Protein AF-A0A2E0M2U8-F1 (afdb_monomer_lite)

Sequence (178 aa):
MSIMESVDDKVKKLEQSWGMGRLERLASPALALKFEQARLNWKEACNKDDHNYLVQKGNNLIAGWEALEKYAISKGHKPTDGNIIFIVCPTDCNSRPIAIIEHEHLSKQIDPQSVARTYTYDELCRIIKFWEEKMETVTEVKNLFHGSTIEEVKPHEKQKGKLARDDDKEIEEDEIPF

Structure (mmCIF, N/CA/C/O backbone):
data_AF-A0A2E0M2U8-F1
#
_entry.id   AF-A0A2E0M2U8-F1
#
loop_
_atom_site.group_PDB
_atom_site.id
_atom_site.type_symbol
_atom_site.label_atom_id
_atom_site.label_alt_id
_atom_site.label_comp_id
_atom_site.label_asym_id
_atom_site.label_entity_id
_atom_site.label_seq_id
_atom_site.pdbx_PDB_ins_code
_atom_site.Cartn_x
_atom_site.Cartn_y
_atom_site.Cartn_z
_atom_site.occupancy
_atom_site.B_iso_or_equiv
_atom_site.auth_seq_id
_atom_site.auth_comp_id
_atom_site.auth_asym_id
_atom_site.auth_atom_id
_atom_site.pdbx_PDB_model_num
ATOM 1 N N . MET A 1 1 ? -9.458 -14.673 -11.762 1.00 61.03 1 MET A N 1
ATOM 2 C CA . MET A 1 1 ? -8.825 -13.435 -11.284 1.00 61.03 1 MET A CA 1
ATOM 3 C C . MET A 1 1 ? -8.410 -12.631 -12.505 1.00 61.03 1 MET A C 1
ATOM 5 O O . MET A 1 1 ? -7.707 -13.171 -13.356 1.00 61.03 1 MET A O 1
ATOM 9 N N . SER A 1 2 ? -8.943 -11.423 -12.651 1.00 88.69 2 SER A N 1
ATOM 10 C CA . SER A 1 2 ? -8.625 -10.489 -13.738 1.00 88.69 2 SER A CA 1
ATOM 11 C C . SER A 1 2 ? -7.232 -9.886 -13.540 1.00 88.69 2 SER A C 1
ATOM 13 O O . SER A 1 2 ? -6.762 -9.770 -12.411 1.00 88.69 2 SER A O 1
ATOM 15 N N . ILE A 1 3 ? -6.580 -9.443 -14.621 1.00 92.56 3 ILE A N 1
ATOM 16 C CA . ILE A 1 3 ? -5.303 -8.721 -14.511 1.00 92.56 3 ILE A CA 1
ATOM 17 C C . ILE A 1 3 ? -5.438 -7.441 -13.672 1.00 92.56 3 ILE A C 1
ATOM 19 O O . ILE A 1 3 ? -4.504 -7.088 -12.961 1.00 92.56 3 ILE A O 1
ATOM 23 N N . MET A 1 4 ? -6.599 -6.775 -13.710 1.00 88.69 4 MET A N 1
ATOM 24 C CA . MET A 1 4 ? -6.860 -5.599 -12.870 1.00 88.69 4 MET A CA 1
ATOM 25 C C . MET A 1 4 ? -6.817 -5.964 -11.384 1.00 88.69 4 MET A C 1
ATOM 27 O O . MET A 1 4 ? -6.061 -5.352 -10.640 1.00 88.69 4 MET A O 1
ATOM 31 N N . GLU A 1 5 ? -7.522 -7.029 -10.987 1.00 85.94 5 GLU A N 1
ATOM 32 C CA . GLU A 1 5 ? -7.509 -7.539 -9.606 1.00 85.94 5 GLU A CA 1
ATOM 33 C C . GLU A 1 5 ? -6.088 -7.913 -9.168 1.00 85.94 5 GLU A C 1
ATOM 35 O O . GLU A 1 5 ? -5.658 -7.562 -8.076 1.00 85.94 5 GLU A O 1
ATOM 40 N N . SER A 1 6 ? -5.312 -8.565 -10.042 1.00 89.31 6 SER A N 1
ATOM 41 C CA . SER A 1 6 ? -3.923 -8.929 -9.737 1.00 89.31 6 SER A CA 1
ATOM 42 C C . SER A 1 6 ? -3.006 -7.715 -9.540 1.00 89.31 6 SER A C 1
ATOM 44 O O . SER A 1 6 ? -2.111 -7.754 -8.692 1.00 89.31 6 SER A O 1
ATOM 46 N N . VAL A 1 7 ? -3.200 -6.645 -10.318 1.00 90.00 7 VAL A N 1
ATOM 47 C CA . VAL A 1 7 ? -2.466 -5.384 -10.143 1.00 90.00 7 VAL A CA 1
ATOM 48 C C . VAL A 1 7 ? -2.877 -4.718 -8.831 1.00 90.00 7 VAL A C 1
ATOM 50 O O . VAL A 1 7 ? -1.998 -4.351 -8.050 1.00 90.00 7 VAL A O 1
ATOM 53 N N . ASP A 1 8 ? -4.178 -4.615 -8.561 1.00 83.62 8 ASP A N 1
ATOM 54 C CA . ASP A 1 8 ? -4.715 -3.979 -7.355 1.00 83.62 8 ASP A CA 1
ATOM 55 C C . ASP A 1 8 ? -4.258 -4.705 -6.083 1.00 83.62 8 ASP A C 1
ATOM 57 O O . ASP A 1 8 ? -3.763 -4.068 -5.151 1.00 83.62 8 ASP A O 1
ATOM 61 N N . ASP A 1 9 ? -4.315 -6.039 -6.067 1.00 83.56 9 ASP A N 1
ATOM 62 C CA . ASP A 1 9 ? -3.840 -6.860 -4.951 1.00 83.56 9 ASP A CA 1
ATOM 63 C C . ASP A 1 9 ? -2.342 -6.659 -4.695 1.00 83.56 9 ASP A C 1
ATOM 65 O O . ASP A 1 9 ? -1.901 -6.566 -3.542 1.00 83.56 9 ASP A O 1
ATOM 69 N N . LYS A 1 10 ? -1.539 -6.559 -5.765 1.00 89.06 10 LYS A N 1
ATOM 70 C CA . LYS A 1 10 ? -0.096 -6.325 -5.648 1.00 89.06 10 LYS A CA 1
ATOM 71 C C . LYS A 1 10 ? 0.198 -4.944 -5.069 1.00 89.06 10 LYS A C 1
ATOM 73 O O . LYS A 1 10 ? 1.005 -4.851 -4.140 1.00 89.06 10 LYS A O 1
ATOM 78 N N . VAL A 1 11 ? -0.440 -3.904 -5.610 1.00 84.81 11 VAL A N 1
ATOM 79 C CA . VAL A 1 11 ? -0.305 -2.516 -5.144 1.00 84.81 11 VAL A CA 1
ATOM 80 C C . VAL A 1 11 ? -0.689 -2.447 -3.673 1.00 84.81 11 VAL A C 1
ATOM 82 O O . VAL A 1 11 ? 0.134 -2.073 -2.840 1.00 84.81 11 VAL A O 1
ATOM 85 N N . LYS A 1 12 ? -1.887 -2.933 -3.335 1.00 77.00 12 LYS A N 1
ATOM 86 C CA . LYS A 1 12 ? -2.420 -2.934 -1.974 1.00 77.00 12 LYS A CA 1
ATOM 87 C C . LYS A 1 12 ? -1.473 -3.618 -0.996 1.00 77.00 12 LYS A C 1
ATOM 89 O O . LYS A 1 12 ? -1.149 -3.042 0.037 1.00 77.00 12 LYS A O 1
ATOM 94 N N . LYS A 1 13 ? -0.980 -4.814 -1.327 1.00 81.06 13 LYS A N 1
ATOM 95 C CA . LYS A 1 13 ? -0.046 -5.554 -0.468 1.00 81.06 13 LYS A CA 1
ATOM 96 C C . LYS A 1 13 ? 1.241 -4.768 -0.197 1.00 81.06 13 LYS A C 1
ATOM 98 O O . LYS A 1 13 ? 1.719 -4.737 0.941 1.00 81.06 13 LYS A O 1
ATOM 103 N N . LEU A 1 14 ? 1.833 -4.170 -1.228 1.00 83.62 14 LEU A N 1
ATOM 104 C CA . LEU A 1 14 ? 3.089 -3.433 -1.084 1.00 83.62 14 LEU A CA 1
ATOM 105 C C . LEU A 1 14 ? 2.895 -2.104 -0.362 1.00 83.62 14 LEU A C 1
ATOM 107 O O . LEU A 1 14 ? 3.682 -1.775 0.517 1.00 83.62 14 LEU A O 1
ATOM 111 N N . GLU A 1 15 ? 1.831 -1.372 -0.665 1.00 80.44 15 GLU A N 1
ATOM 112 C CA . GLU A 1 15 ? 1.532 -0.112 0.011 1.00 80.44 15 GLU A CA 1
ATOM 113 C C . GLU A 1 15 ? 1.152 -0.318 1.480 1.00 80.44 15 GLU A C 1
ATOM 115 O O . GLU A 1 15 ? 1.556 0.478 2.325 1.00 80.44 15 GLU A O 1
ATOM 120 N N . GLN A 1 16 ? 0.461 -1.413 1.813 1.00 71.12 16 GLN A N 1
ATOM 121 C CA . GLN A 1 16 ? 0.174 -1.783 3.202 1.00 71.12 16 GLN A CA 1
ATOM 122 C C . GLN A 1 16 ? 1.442 -2.117 3.989 1.00 71.12 16 GLN A C 1
ATOM 124 O O . GLN A 1 16 ? 1.548 -1.762 5.159 1.00 71.12 16 GLN A O 1
ATOM 129 N N . SER A 1 17 ? 2.401 -2.802 3.364 1.00 74.81 17 SER A N 1
ATOM 130 C CA . SER A 1 17 ? 3.619 -3.257 4.043 1.00 74.81 17 SER A CA 1
ATOM 131 C C . SER A 1 17 ? 4.705 -2.185 4.101 1.00 74.81 17 SER A C 1
ATOM 133 O O . SER A 1 17 ? 5.384 -2.058 5.116 1.00 74.81 17 SER A O 1
ATOM 135 N N . TRP A 1 18 ? 4.874 -1.386 3.051 1.00 80.38 18 TRP A N 1
ATOM 136 C CA . TRP A 1 18 ? 5.938 -0.383 2.957 1.00 80.38 18 TRP A CA 1
ATOM 137 C C . TRP A 1 18 ? 5.476 1.037 3.278 1.00 80.38 18 TRP A C 1
ATOM 139 O O . TRP A 1 18 ? 6.302 1.878 3.637 1.00 80.38 18 TRP A O 1
ATOM 149 N N . GLY A 1 19 ? 4.181 1.309 3.161 1.00 71.31 19 GLY A N 1
ATOM 150 C CA . GLY A 1 19 ? 3.607 2.644 3.190 1.00 71.31 19 GLY A CA 1
ATOM 151 C C . GLY A 1 19 ? 3.512 3.275 1.805 1.00 71.31 19 GLY A C 1
ATOM 152 O O . GLY A 1 19 ? 4.366 3.074 0.936 1.00 71.31 19 GLY A O 1
ATOM 153 N N . MET A 1 20 ? 2.455 4.062 1.600 1.00 71.44 20 MET A N 1
ATOM 154 C CA . MET A 1 20 ? 2.135 4.618 0.285 1.00 71.44 20 MET A CA 1
ATOM 155 C C . MET A 1 20 ? 3.204 5.572 -0.236 1.00 71.44 20 MET A C 1
ATOM 157 O O . MET A 1 20 ? 3.768 6.408 0.489 1.00 71.44 20 MET A O 1
ATOM 161 N N . GLY A 1 21 ? 3.479 5.444 -1.532 1.00 76.25 21 GLY A N 1
ATOM 162 C CA . GLY A 1 21 ? 4.466 6.262 -2.226 1.00 76.25 21 GLY A CA 1
ATOM 163 C C . GLY A 1 21 ? 5.911 6.034 -1.758 1.00 76.25 21 GLY A C 1
ATOM 164 O O . GLY A 1 21 ? 6.819 6.747 -2.191 1.00 76.25 21 GLY A O 1
ATOM 165 N N . ARG A 1 22 ? 6.158 5.143 -0.783 1.00 84.06 22 ARG A N 1
ATOM 166 C CA . ARG A 1 22 ? 7.478 5.020 -0.150 1.00 84.06 22 ARG A CA 1
ATOM 167 C C . ARG A 1 22 ? 8.450 4.290 -1.057 1.00 84.06 22 ARG A C 1
ATOM 169 O O . ARG A 1 22 ? 9.594 4.720 -1.169 1.00 84.06 22 ARG A O 1
ATOM 176 N N . LEU A 1 23 ? 8.006 3.213 -1.694 1.00 88.31 23 LEU A N 1
ATOM 177 C CA . LEU A 1 23 ? 8.842 2.422 -2.590 1.00 88.31 23 LEU A CA 1
ATOM 178 C C . LEU A 1 23 ? 9.346 3.254 -3.776 1.00 88.31 23 LEU A C 1
ATOM 180 O O . LEU A 1 23 ? 10.525 3.160 -4.120 1.00 88.31 23 LEU A O 1
ATOM 184 N N . GLU A 1 24 ? 8.511 4.135 -4.329 1.00 90.56 24 GLU A N 1
ATOM 185 C CA . GLU A 1 24 ? 8.916 5.059 -5.389 1.00 90.56 24 GLU A CA 1
ATOM 186 C C . GLU A 1 24 ? 9.960 6.072 -4.900 1.00 90.56 24 GLU A C 1
ATOM 188 O O . GLU A 1 24 ? 10.935 6.332 -5.604 1.00 90.56 24 GLU A O 1
ATOM 193 N N . ARG A 1 25 ? 9.810 6.603 -3.677 1.00 86.62 25 ARG A N 1
ATOM 194 C CA . ARG A 1 25 ? 10.775 7.548 -3.078 1.00 86.62 25 ARG A CA 1
ATOM 195 C C . ARG A 1 25 ? 12.117 6.905 -2.730 1.00 86.62 25 ARG A C 1
ATOM 197 O O . ARG A 1 25 ? 13.139 7.585 -2.747 1.00 86.62 25 ARG A O 1
ATOM 204 N N . LEU A 1 26 ? 12.115 5.622 -2.371 1.00 88.88 26 LEU A N 1
ATOM 205 C CA . LEU A 1 26 ? 13.331 4.884 -2.026 1.00 88.88 26 LEU A CA 1
ATOM 206 C C . LEU A 1 26 ? 14.117 4.441 -3.262 1.00 88.88 26 LEU A C 1
ATOM 208 O O . LEU A 1 26 ? 15.301 4.130 -3.142 1.00 88.88 26 LEU A O 1
ATOM 212 N N . ALA A 1 27 ? 13.488 4.388 -4.434 1.00 93.81 27 ALA A N 1
ATOM 213 C CA . ALA A 1 27 ? 14.123 3.937 -5.660 1.00 93.81 27 ALA A CA 1
ATOM 214 C C . ALA A 1 27 ? 15.214 4.896 -6.161 1.00 93.81 27 ALA A C 1
ATOM 216 O O . ALA A 1 27 ? 15.199 6.101 -5.920 1.00 93.81 27 ALA A O 1
ATOM 217 N N 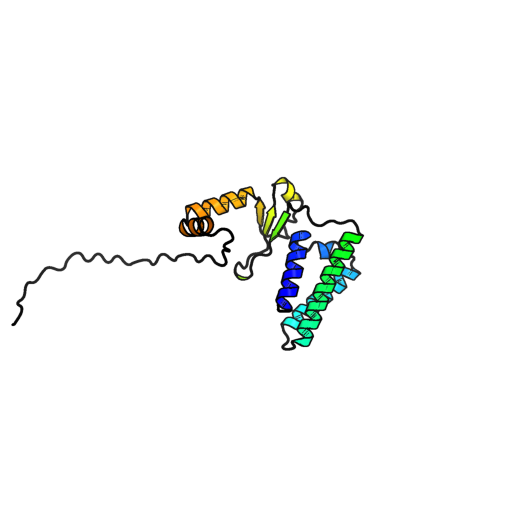. SER A 1 28 ? 16.170 4.361 -6.927 1.00 94.88 28 SER A N 1
ATOM 218 C CA . SER A 1 28 ? 17.087 5.221 -7.687 1.00 94.88 28 SER A CA 1
ATOM 219 C C . SER A 1 28 ? 16.323 6.017 -8.756 1.00 94.88 28 SER A C 1
ATOM 221 O O . SER A 1 28 ? 15.331 5.504 -9.280 1.00 94.88 28 SER A O 1
ATOM 223 N N . PRO A 1 29 ? 16.806 7.203 -9.180 1.00 94.38 29 PRO A N 1
ATOM 224 C CA . PRO A 1 29 ? 16.136 8.001 -10.213 1.00 94.38 29 PRO A CA 1
ATOM 225 C C . PRO A 1 29 ? 15.851 7.222 -11.505 1.00 94.38 29 PRO A C 1
ATOM 227 O O . PRO A 1 29 ? 14.779 7.337 -12.092 1.00 94.38 29 PRO A O 1
ATOM 230 N N . ALA A 1 30 ? 16.789 6.365 -11.921 1.00 94.94 30 ALA A N 1
ATOM 231 C CA . ALA A 1 30 ? 16.634 5.534 -13.111 1.00 94.94 30 ALA A CA 1
ATOM 232 C C . ALA A 1 30 ? 15.552 4.452 -12.949 1.00 94.94 30 ALA A C 1
ATOM 234 O O . ALA A 1 30 ? 14.851 4.130 -13.909 1.00 94.94 30 ALA A O 1
ATOM 235 N N . LEU A 1 31 ? 15.418 3.876 -11.750 1.00 95.38 31 LEU A N 1
ATOM 236 C CA . LEU A 1 31 ? 14.393 2.876 -11.459 1.00 95.38 31 LEU A CA 1
ATOM 237 C C . LEU A 1 31 ? 13.011 3.525 -11.317 1.00 95.38 31 LEU A C 1
ATOM 239 O O . LEU A 1 31 ? 12.057 3.024 -11.907 1.00 95.38 31 LEU A O 1
ATOM 243 N N . ALA A 1 32 ? 12.927 4.657 -10.615 1.00 92.00 32 ALA A N 1
ATOM 244 C CA . ALA A 1 32 ? 11.699 5.434 -10.474 1.00 92.00 32 ALA A CA 1
ATOM 245 C C . ALA A 1 32 ? 11.133 5.841 -11.845 1.00 92.00 32 ALA A C 1
ATOM 247 O O . ALA A 1 32 ? 9.956 5.627 -12.113 1.00 92.00 32 ALA A O 1
ATOM 248 N N . LEU A 1 33 ? 11.985 6.316 -12.764 1.00 94.94 33 LEU A N 1
ATOM 249 C CA . LEU A 1 33 ? 11.562 6.674 -14.122 1.00 94.94 33 LEU A CA 1
ATOM 250 C C . LEU A 1 33 ? 10.979 5.480 -14.897 1.00 94.94 33 LEU A C 1
ATOM 252 O O . LEU A 1 33 ? 9.951 5.607 -15.561 1.00 94.94 33 LEU A O 1
ATOM 256 N N . LYS A 1 34 ? 11.619 4.305 -14.814 1.00 95.88 34 LYS A N 1
ATOM 257 C CA . LYS A 1 34 ? 11.119 3.083 -15.468 1.00 95.88 34 LYS A CA 1
ATOM 258 C C . LYS A 1 34 ? 9.782 2.633 -14.888 1.00 95.88 34 LYS A C 1
ATOM 260 O O . LYS A 1 34 ? 8.912 2.198 -15.641 1.00 95.88 34 LYS A O 1
ATOM 265 N N . PHE A 1 35 ? 9.630 2.737 -13.571 1.00 97.12 35 PHE A N 1
ATOM 266 C CA . PHE A 1 35 ? 8.384 2.418 -12.891 1.00 97.12 35 PHE A CA 1
ATOM 267 C C . PHE A 1 35 ? 7.252 3.365 -13.311 1.00 97.12 35 PHE A C 1
ATOM 269 O O . PHE A 1 35 ? 6.192 2.897 -13.721 1.00 97.12 35 PHE A O 1
ATOM 276 N N . GLU A 1 36 ? 7.495 4.678 -13.322 1.00 95.50 36 GLU A N 1
ATOM 277 C CA . GLU A 1 36 ? 6.504 5.659 -13.783 1.00 95.50 36 GLU A CA 1
ATOM 278 C C . GLU A 1 36 ? 6.093 5.416 -15.239 1.00 95.50 36 GLU A C 1
ATOM 280 O O . GLU A 1 36 ? 4.906 5.447 -15.565 1.00 95.50 36 GLU A O 1
ATOM 285 N N . GLN A 1 37 ? 7.037 5.061 -16.117 1.00 96.88 37 GLN A N 1
ATOM 286 C CA . GLN A 1 37 ? 6.701 4.680 -17.490 1.00 96.88 37 GLN A CA 1
ATOM 287 C C . GLN A 1 37 ? 5.801 3.434 -17.544 1.00 96.88 37 GLN A C 1
ATOM 289 O O . GLN A 1 37 ? 4.870 3.381 -18.350 1.00 96.88 37 GLN A O 1
ATOM 294 N N . ALA A 1 38 ? 6.049 2.426 -16.701 1.00 96.81 38 ALA A N 1
ATOM 295 C CA . ALA A 1 38 ? 5.182 1.252 -16.604 1.00 96.81 38 ALA A CA 1
ATOM 296 C C . ALA A 1 38 ? 3.773 1.630 -16.115 1.00 96.81 38 ALA A C 1
ATOM 298 O O . ALA A 1 38 ? 2.788 1.160 -16.687 1.00 96.81 38 ALA A O 1
ATOM 299 N N . ARG A 1 39 ? 3.674 2.538 -15.136 1.00 94.50 39 ARG A N 1
ATOM 300 C CA . ARG A 1 39 ? 2.406 3.057 -14.603 1.00 94.50 39 ARG A CA 1
ATOM 301 C C . ARG A 1 39 ? 1.602 3.821 -15.655 1.00 94.50 39 ARG A C 1
ATOM 303 O O . ARG A 1 39 ? 0.397 3.606 -15.785 1.00 94.50 39 ARG A O 1
ATOM 310 N N . LEU A 1 40 ? 2.263 4.669 -16.444 1.00 96.38 40 LEU A N 1
ATOM 311 C CA . LEU A 1 40 ? 1.640 5.389 -17.558 1.00 96.38 40 LEU A CA 1
ATOM 312 C C . LEU A 1 40 ? 1.136 4.430 -18.642 1.00 96.38 40 LEU A C 1
ATOM 314 O O . LEU A 1 40 ? -0.005 4.554 -19.080 1.00 96.38 40 LEU A O 1
ATOM 318 N N . ASN A 1 41 ? 1.948 3.440 -19.022 1.00 95.88 41 ASN A N 1
ATOM 319 C CA . ASN A 1 41 ? 1.561 2.443 -20.020 1.00 95.88 41 ASN A CA 1
ATOM 320 C C . ASN A 1 41 ? 0.369 1.588 -19.558 1.00 95.88 41 ASN A C 1
ATOM 322 O O . ASN A 1 41 ? -0.478 1.234 -20.373 1.00 95.88 41 ASN A O 1
ATOM 326 N N . TRP A 1 42 ? 0.304 1.246 -18.267 1.00 95.75 42 TRP A N 1
ATOM 327 C CA . TRP A 1 42 ? -0.845 0.557 -17.676 1.00 95.75 42 TRP A CA 1
ATOM 328 C C . TRP A 1 42 ? -2.107 1.416 -17.744 1.00 95.75 42 TRP A C 1
ATOM 330 O O . TRP A 1 42 ? -3.122 0.962 -18.264 1.00 95.75 42 TRP A O 1
ATOM 340 N N . LYS A 1 43 ? -2.024 2.684 -17.317 1.00 94.06 43 LYS A N 1
ATOM 341 C CA . LYS A 1 43 ? -3.145 3.631 -17.407 1.00 94.06 43 LYS A CA 1
ATOM 342 C C . LYS A 1 43 ? -3.657 3.775 -18.840 1.00 94.06 43 LYS A C 1
ATOM 344 O O . LYS A 1 43 ? -4.861 3.835 -19.059 1.00 94.06 43 LYS A O 1
ATOM 349 N N . GLU A 1 44 ? -2.751 3.842 -19.811 1.00 95.12 44 GLU A N 1
ATOM 350 C CA . GLU A 1 44 ? -3.117 3.884 -21.224 1.00 95.12 44 GLU A CA 1
ATOM 351 C C . GLU A 1 44 ? -3.804 2.586 -21.671 1.00 95.12 44 GLU A C 1
ATOM 353 O O . GLU A 1 44 ? -4.808 2.644 -22.377 1.00 95.12 44 GLU A O 1
ATOM 358 N N . ALA A 1 45 ? -3.298 1.425 -21.247 1.00 93.38 45 ALA 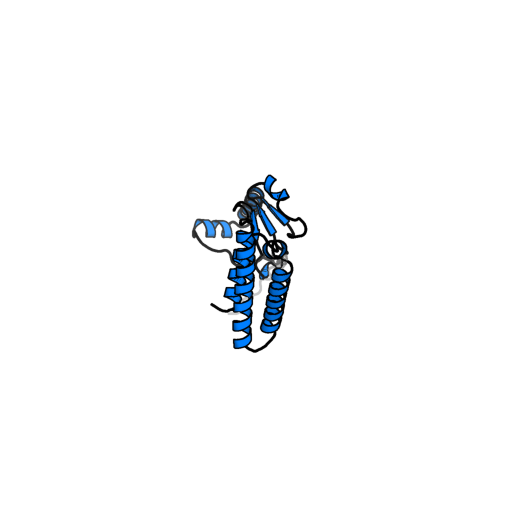A N 1
ATOM 359 C CA . ALA A 1 45 ? -3.876 0.129 -21.586 1.00 93.38 45 ALA A CA 1
ATOM 360 C C . ALA A 1 45 ? -5.293 -0.051 -21.029 1.00 93.38 45 ALA A C 1
ATOM 362 O O . ALA A 1 45 ? -6.145 -0.565 -21.743 1.00 93.38 45 ALA A O 1
ATOM 363 N N . CYS A 1 46 ? -5.575 0.442 -19.819 1.00 91.25 46 CYS A N 1
ATOM 364 C CA . CYS A 1 46 ? -6.923 0.419 -19.238 1.00 91.25 46 CYS A CA 1
ATOM 365 C C . CYS A 1 46 ? -7.961 1.204 -20.054 1.00 91.25 46 CYS A C 1
ATOM 367 O O . CYS A 1 46 ? -9.151 0.932 -19.935 1.00 91.25 46 CYS A O 1
ATOM 369 N N . ASN A 1 47 ? -7.528 2.167 -20.873 1.00 90.88 47 ASN A N 1
ATOM 370 C CA . ASN A 1 47 ? -8.415 2.981 -21.707 1.00 90.88 47 ASN A CA 1
ATOM 371 C C . ASN A 1 47 ? -8.589 2.425 -23.131 1.00 90.88 47 ASN A C 1
ATOM 373 O O . ASN A 1 47 ? -9.329 3.007 -23.923 1.00 90.88 47 ASN A O 1
ATOM 377 N N . LYS A 1 48 ? -7.875 1.352 -23.488 1.00 86.94 48 LYS A N 1
ATOM 378 C CA . LYS A 1 48 ? -7.9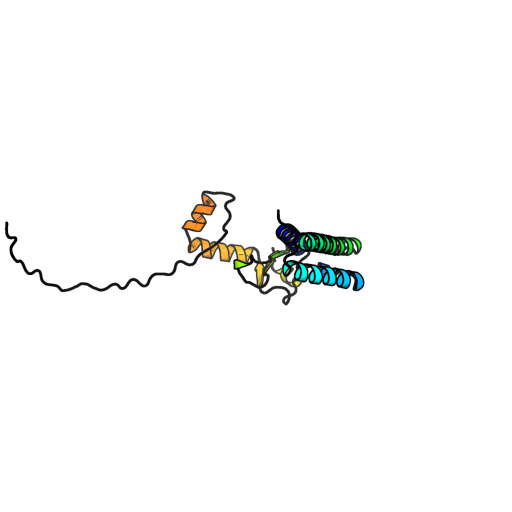35 0.722 -24.811 1.00 86.94 48 LYS A CA 1
ATOM 379 C C . LYS A 1 48 ? -8.732 -0.572 -24.734 1.00 86.94 48 LYS A C 1
ATOM 381 O O . LYS A 1 48 ? -8.633 -1.308 -23.760 1.00 86.94 48 LYS A O 1
ATOM 386 N N . ASP A 1 49 ? -9.437 -0.891 -25.811 1.00 87.25 49 ASP A N 1
ATOM 387 C CA . ASP A 1 49 ? -10.171 -2.152 -25.946 1.00 87.25 49 ASP A CA 1
ATOM 388 C C . ASP A 1 49 ? -9.271 -3.265 -26.522 1.00 87.25 49 ASP A C 1
ATOM 390 O O . ASP A 1 49 ? -9.558 -3.880 -27.545 1.00 87.25 49 ASP A O 1
ATOM 394 N N . ASP A 1 50 ? -8.102 -3.463 -25.904 1.00 93.31 50 ASP A N 1
ATOM 395 C CA . ASP A 1 50 ? -7.152 -4.517 -26.272 1.00 93.31 50 ASP A CA 1
ATOM 396 C C . ASP A 1 50 ? -6.764 -5.316 -25.027 1.00 93.31 50 ASP A C 1
ATOM 398 O O . ASP A 1 50 ? -5.915 -4.918 -24.223 1.00 93.31 50 ASP A O 1
ATOM 402 N N . HIS A 1 51 ? -7.401 -6.477 -24.883 1.00 91.56 51 HIS A N 1
ATOM 403 C CA . HIS A 1 51 ? -7.219 -7.349 -23.731 1.00 91.56 51 HIS A CA 1
ATOM 404 C C . HIS A 1 51 ? -5.788 -7.893 -23.609 1.00 91.56 51 HIS A C 1
ATOM 406 O O . HIS A 1 51 ? -5.249 -7.978 -22.506 1.00 91.56 51 HIS A O 1
ATOM 412 N N . ASN A 1 52 ? -5.137 -8.228 -24.726 1.00 92.69 52 ASN A N 1
ATOM 413 C CA . ASN A 1 52 ? -3.777 -8.767 -24.695 1.00 92.69 52 ASN A CA 1
ATOM 414 C C . ASN A 1 52 ? -2.776 -7.684 -24.285 1.00 92.69 52 ASN A C 1
ATOM 416 O O . ASN A 1 52 ? -1.879 -7.932 -23.473 1.00 92.69 52 ASN A O 1
ATOM 420 N N . TYR A 1 53 ? -2.964 -6.467 -24.800 1.00 93.69 53 TYR A N 1
ATOM 421 C CA . TYR A 1 53 ? -2.181 -5.305 -24.397 1.00 93.69 53 TYR A CA 1
ATOM 422 C C . TYR A 1 53 ? -2.388 -4.970 -22.914 1.00 93.69 53 TYR A C 1
ATOM 424 O O . TYR A 1 53 ? -1.407 -4.735 -22.202 1.00 93.69 53 TYR A O 1
ATOM 432 N N . LEU A 1 54 ? -3.631 -5.025 -22.422 1.00 94.56 54 LEU A N 1
ATOM 433 C CA . LEU A 1 54 ? -3.959 -4.850 -21.006 1.00 94.56 54 LEU A CA 1
ATOM 434 C C . LEU A 1 54 ? -3.208 -5.862 -20.134 1.00 94.56 54 LEU A C 1
ATOM 436 O O . LEU A 1 54 ? -2.468 -5.463 -19.233 1.00 94.56 54 LEU A O 1
ATOM 440 N N . VAL A 1 55 ? -3.316 -7.159 -20.440 1.00 95.88 55 VAL A N 1
ATOM 441 C CA . VAL A 1 55 ? -2.627 -8.225 -19.694 1.00 95.88 55 VAL A CA 1
ATOM 442 C C . VAL A 1 55 ? -1.113 -8.001 -19.678 1.00 95.88 55 VAL A C 1
ATOM 444 O O . VAL A 1 55 ? -0.478 -8.059 -18.622 1.00 95.88 55 VAL A O 1
ATOM 447 N N . GLN A 1 56 ? -0.525 -7.674 -20.830 1.00 96.38 56 GLN A N 1
ATOM 448 C CA . GLN A 1 56 ? 0.907 -7.410 -20.938 1.00 96.38 56 GLN A CA 1
ATOM 449 C C . GLN A 1 56 ? 1.343 -6.221 -20.067 1.00 96.38 56 GLN A C 1
ATOM 451 O O . GLN A 1 56 ? 2.360 -6.302 -19.370 1.00 96.38 56 GLN A O 1
ATOM 456 N N . LYS A 1 57 ? 0.609 -5.102 -20.100 1.00 97.50 57 LYS A N 1
ATOM 457 C CA . LYS A 1 57 ? 0.971 -3.910 -19.318 1.00 97.50 57 LYS A CA 1
ATOM 458 C C . LYS A 1 57 ? 0.733 -4.092 -17.823 1.00 97.50 57 LYS A C 1
ATOM 460 O O . LYS A 1 57 ? 1.549 -3.591 -17.051 1.00 97.50 57 LYS A O 1
ATOM 465 N N . GLY A 1 58 ? -0.281 -4.857 -17.422 1.00 96.31 58 GLY A N 1
ATOM 466 C CA . GLY A 1 58 ? -0.498 -5.217 -16.019 1.00 96.31 58 GLY A CA 1
ATOM 467 C C . GLY A 1 58 ? 0.666 -6.032 -15.454 1.00 96.31 58 GLY A C 1
ATOM 468 O O . GLY A 1 58 ? 1.235 -5.667 -14.426 1.00 96.31 58 GLY A O 1
ATOM 469 N N . ASN A 1 59 ? 1.121 -7.054 -16.187 1.00 97.12 59 ASN A N 1
ATOM 470 C CA . ASN A 1 59 ? 2.287 -7.853 -15.792 1.00 97.12 59 ASN A CA 1
ATOM 471 C C . ASN A 1 59 ? 3.568 -7.007 -15.685 1.00 97.12 59 ASN A C 1
ATOM 473 O O . ASN A 1 59 ? 4.348 -7.170 -14.746 1.00 97.12 59 ASN A O 1
ATOM 477 N N . ASN A 1 60 ? 3.769 -6.057 -16.605 1.00 97.38 60 ASN A N 1
ATOM 478 C CA . ASN A 1 60 ? 4.904 -5.134 -16.539 1.00 97.38 60 ASN A CA 1
ATOM 479 C C . ASN A 1 60 ? 4.847 -4.224 -15.304 1.00 97.38 60 ASN A C 1
ATOM 481 O O . ASN A 1 60 ? 5.888 -3.933 -14.714 1.00 97.38 60 ASN A O 1
ATOM 485 N N . LEU A 1 61 ? 3.653 -3.769 -14.912 1.00 97.62 61 LEU A N 1
ATOM 486 C CA . LEU A 1 61 ? 3.483 -2.944 -13.719 1.00 97.62 61 LEU A CA 1
ATOM 487 C C . LEU A 1 61 ? 3.758 -3.747 -12.440 1.00 97.62 61 LEU A C 1
ATOM 489 O O . LEU A 1 61 ? 4.476 -3.258 -11.569 1.00 97.62 61 LEU A O 1
ATOM 493 N N . ILE A 1 62 ? 3.277 -4.993 -12.356 1.00 97.44 62 ILE A N 1
ATOM 494 C CA . ILE A 1 62 ? 3.581 -5.912 -11.243 1.00 97.44 62 ILE A CA 1
ATOM 495 C C . ILE A 1 62 ? 5.097 -6.124 -11.115 1.00 97.44 62 ILE A C 1
ATOM 497 O O . ILE A 1 62 ? 5.649 -5.987 -10.022 1.00 97.44 62 ILE A O 1
ATOM 501 N N . ALA A 1 63 ? 5.791 -6.372 -12.229 1.00 97.38 63 ALA A N 1
ATOM 502 C CA . ALA A 1 63 ? 7.247 -6.511 -12.235 1.00 97.38 63 ALA A CA 1
ATOM 503 C C . ALA A 1 63 ? 7.964 -5.211 -11.817 1.00 97.38 63 ALA A C 1
ATOM 505 O O . ALA A 1 63 ? 8.995 -5.252 -11.143 1.00 97.38 63 ALA A O 1
ATOM 506 N N . GLY A 1 64 ? 7.416 -4.049 -12.187 1.00 97.31 64 GLY A N 1
ATOM 507 C CA . GLY A 1 64 ? 7.910 -2.745 -11.746 1.00 97.31 64 GLY A CA 1
ATOM 508 C C . GLY A 1 64 ? 7.843 -2.591 -10.226 1.00 97.31 64 GLY A C 1
ATOM 509 O O . GLY A 1 64 ? 8.838 -2.233 -9.599 1.00 97.31 64 GLY A O 1
ATOM 510 N N . TRP A 1 65 ? 6.702 -2.936 -9.634 1.00 96.81 65 TRP A N 1
ATOM 511 C CA . TRP A 1 65 ? 6.499 -2.950 -8.186 1.00 96.81 65 TRP A CA 1
ATOM 512 C C . TRP A 1 65 ? 7.472 -3.883 -7.452 1.00 96.81 65 TRP A C 1
ATOM 514 O O . TRP A 1 65 ? 8.072 -3.498 -6.448 1.00 96.81 65 TRP A O 1
ATOM 524 N N . GLU A 1 66 ? 7.695 -5.085 -7.981 1.00 96.75 66 GLU A N 1
ATOM 525 C CA . GLU A 1 66 ? 8.670 -6.038 -7.433 1.00 96.75 66 GLU A CA 1
ATOM 526 C C . GLU A 1 66 ? 10.106 -5.524 -7.512 1.00 96.75 66 GLU A C 1
ATOM 528 O O . GLU A 1 66 ? 10.901 -5.735 -6.593 1.00 96.75 66 GLU A O 1
ATOM 533 N N . ALA A 1 67 ? 10.448 -4.820 -8.591 1.00 97.50 67 ALA A N 1
ATOM 534 C CA . ALA A 1 67 ? 11.760 -4.214 -8.740 1.00 97.50 67 ALA A CA 1
ATOM 535 C C . ALA A 1 67 ? 11.997 -3.101 -7.707 1.00 97.50 67 ALA A C 1
ATOM 537 O O . ALA A 1 67 ? 13.107 -3.007 -7.176 1.00 97.50 67 ALA A O 1
ATOM 538 N N . LEU A 1 68 ? 10.974 -2.293 -7.394 1.00 96.88 68 LEU A N 1
ATOM 539 C CA . LEU A 1 68 ? 11.056 -1.275 -6.343 1.00 96.88 68 LEU A CA 1
ATOM 540 C C . LEU A 1 68 ? 11.294 -1.905 -4.967 1.00 96.88 68 LEU A C 1
ATOM 542 O O . LEU A 1 68 ? 12.228 -1.512 -4.268 1.00 96.88 68 LEU A O 1
ATOM 546 N N . GLU A 1 69 ? 10.498 -2.912 -4.602 1.00 95.62 69 GLU A N 1
ATOM 547 C CA . GLU A 1 69 ? 10.641 -3.626 -3.328 1.00 95.62 69 GLU A CA 1
ATOM 548 C C . GLU A 1 69 ? 12.024 -4.281 -3.210 1.00 95.62 69 GLU A C 1
ATOM 550 O O . GLU A 1 69 ? 12.746 -4.066 -2.233 1.00 95.62 69 GLU A O 1
ATOM 555 N N . LYS A 1 70 ? 12.451 -5.017 -4.243 1.00 96.50 70 LYS A N 1
ATOM 556 C CA . LYS A 1 70 ? 13.768 -5.664 -4.271 1.00 96.50 70 LYS A CA 1
ATOM 557 C C . LYS A 1 70 ? 14.901 -4.649 -4.132 1.00 96.50 70 LYS A C 1
ATOM 559 O O . LYS A 1 70 ? 15.876 -4.909 -3.423 1.00 96.50 70 LYS A O 1
ATOM 564 N N . TYR A 1 71 ? 14.784 -3.494 -4.790 1.00 96.50 71 TYR A N 1
ATOM 565 C CA . TYR A 1 71 ? 15.755 -2.415 -4.654 1.00 96.50 71 TYR A CA 1
ATOM 566 C C . TYR A 1 71 ? 15.788 -1.877 -3.218 1.00 96.50 71 TYR A C 1
ATOM 568 O O . TYR A 1 71 ? 16.872 -1.788 -2.639 1.00 96.50 71 TYR A O 1
ATOM 576 N N . ALA A 1 72 ? 14.631 -1.584 -2.621 1.00 92.88 72 ALA A N 1
ATOM 577 C CA . ALA A 1 72 ? 14.541 -1.077 -1.255 1.00 92.88 72 ALA A CA 1
ATOM 578 C C . ALA A 1 72 ? 15.173 -2.050 -0.241 1.00 92.88 72 ALA A C 1
ATOM 580 O O . ALA A 1 72 ? 16.019 -1.637 0.558 1.00 92.88 72 ALA A O 1
ATOM 581 N N . ILE A 1 73 ? 14.866 -3.348 -0.348 1.00 94.81 73 ILE A N 1
ATOM 582 C CA . ILE A 1 73 ? 15.472 -4.406 0.479 1.00 94.81 73 ILE A CA 1
ATOM 583 C C . ILE A 1 73 ? 16.991 -4.456 0.275 1.00 94.81 73 ILE A C 1
ATOM 585 O O . ILE A 1 73 ? 17.745 -4.510 1.246 1.00 94.81 73 ILE A O 1
ATOM 589 N N . SER A 1 74 ? 17.470 -4.377 -0.973 1.00 94.94 74 SER A N 1
ATOM 590 C CA . SER A 1 74 ? 18.913 -4.402 -1.274 1.00 94.94 74 SER A CA 1
ATOM 591 C C . SER A 1 74 ? 19.687 -3.216 -0.683 1.00 94.94 74 SER A C 1
ATOM 593 O O . SER A 1 74 ? 20.898 -3.300 -0.488 1.00 94.94 74 SER A O 1
ATOM 595 N N . LYS A 1 75 ? 18.991 -2.113 -0.385 1.00 92.88 75 LYS A N 1
ATOM 596 C CA . LYS A 1 75 ? 19.537 -0.925 0.284 1.00 92.88 75 LYS A CA 1
ATOM 597 C C . LYS A 1 75 ? 19.396 -0.967 1.808 1.00 92.88 75 LYS A C 1
ATOM 599 O O . LYS A 1 75 ? 19.750 0.001 2.471 1.00 92.88 75 LYS A O 1
ATOM 604 N N . GLY A 1 76 ? 18.925 -2.083 2.367 1.00 89.38 76 GLY A N 1
ATOM 605 C CA . GLY A 1 76 ? 18.774 -2.279 3.808 1.00 89.38 76 GLY A CA 1
ATOM 606 C C . GLY A 1 76 ? 17.510 -1.649 4.394 1.00 89.38 76 GLY A C 1
ATOM 607 O O . GLY A 1 76 ? 17.358 -1.627 5.616 1.00 89.38 76 GLY A O 1
ATOM 608 N N . HIS A 1 77 ? 16.595 -1.149 3.556 1.00 88.31 77 HIS A N 1
ATOM 609 C CA . HIS A 1 77 ? 15.282 -0.729 4.028 1.00 88.31 77 HIS A CA 1
ATOM 610 C C . HIS A 1 77 ? 14.431 -1.951 4.372 1.00 88.31 77 HIS A C 1
ATOM 612 O O . HIS A 1 77 ? 14.570 -3.022 3.778 1.00 88.31 77 HIS A O 1
ATOM 618 N N . LYS A 1 78 ? 13.531 -1.770 5.334 1.00 85.69 78 LYS A N 1
ATOM 619 C CA . LYS A 1 78 ? 12.561 -2.776 5.753 1.00 85.69 78 LYS A CA 1
ATOM 620 C C . LYS A 1 78 ? 11.148 -2.240 5.508 1.00 85.69 78 LYS A C 1
ATOM 622 O O . LYS A 1 78 ? 10.977 -1.012 5.531 1.00 85.69 78 LYS A O 1
ATOM 627 N N . PRO A 1 79 ? 10.161 -3.130 5.301 1.00 82.06 79 PRO A N 1
ATOM 628 C CA . PRO A 1 79 ? 8.754 -2.775 5.444 1.00 82.06 79 PRO A CA 1
ATOM 629 C C . PRO A 1 79 ? 8.529 -2.005 6.750 1.00 82.06 79 PRO A C 1
ATOM 631 O O . PRO A 1 79 ? 9.313 -2.140 7.694 1.00 82.06 79 PRO A O 1
ATOM 634 N N . THR A 1 80 ? 7.492 -1.172 6.797 1.00 71.00 80 THR A N 1
ATOM 635 C CA . THR A 1 80 ? 7.070 -0.532 8.048 1.00 71.00 80 THR A CA 1
ATOM 636 C C . THR A 1 80 ? 6.899 -1.612 9.110 1.00 71.00 80 THR A C 1
ATOM 638 O O . THR A 1 80 ? 6.355 -2.681 8.819 1.00 71.00 80 THR A O 1
ATOM 641 N N . ASP A 1 81 ? 7.387 -1.352 10.324 1.00 62.12 81 ASP A N 1
ATOM 642 C CA . ASP A 1 81 ? 7.046 -2.199 11.462 1.00 62.12 81 ASP A CA 1
ATOM 643 C C . ASP A 1 81 ? 5.512 -2.283 11.481 1.00 62.12 81 ASP A C 1
ATOM 645 O O . ASP A 1 81 ? 4.857 -1.257 11.281 1.00 62.12 81 ASP A O 1
ATOM 649 N N . GLY A 1 82 ? 4.939 -3.488 11.617 1.00 55.75 82 GLY A N 1
ATOM 650 C CA . GLY A 1 82 ? 3.508 -3.800 11.399 1.00 55.75 82 GLY A CA 1
ATOM 651 C C . GLY A 1 82 ? 2.499 -3.029 12.267 1.00 55.75 82 GLY A C 1
ATOM 652 O O . GLY A 1 82 ? 1.319 -3.358 12.298 1.00 55.75 82 GLY A O 1
ATOM 653 N N . ASN A 1 83 ? 2.975 -1.998 12.950 1.00 59.31 83 ASN A N 1
ATOM 654 C CA . ASN A 1 83 ? 2.295 -1.079 13.832 1.00 59.31 83 ASN A CA 1
ATOM 655 C C . ASN A 1 83 ? 1.748 0.147 13.069 1.00 59.31 83 ASN A C 1
ATOM 657 O O . ASN A 1 83 ? 1.085 0.989 13.672 1.00 59.31 83 ASN A O 1
ATOM 661 N N . ILE A 1 84 ? 2.042 0.284 11.766 1.00 61.69 84 ILE A N 1
ATOM 662 C CA . ILE A 1 84 ? 1.481 1.315 10.879 1.00 61.69 84 ILE A CA 1
ATOM 663 C C . ILE A 1 84 ? 0.856 0.632 9.658 1.00 61.69 84 ILE A C 1
ATOM 665 O O . ILE A 1 84 ? 1.557 0.144 8.773 1.00 61.69 84 ILE A O 1
ATOM 669 N N . ILE A 1 85 ? -0.472 0.625 9.603 1.00 66.81 85 ILE A N 1
ATOM 670 C CA . ILE A 1 85 ? -1.275 0.091 8.505 1.00 66.81 85 ILE A CA 1
ATOM 671 C C . ILE A 1 85 ? -1.766 1.267 7.656 1.00 66.81 85 ILE A C 1
ATOM 673 O O . ILE A 1 85 ? -2.598 2.062 8.088 1.00 66.81 85 ILE A O 1
ATOM 677 N N . PHE A 1 86 ? -1.288 1.374 6.419 1.00 64.44 86 PHE A N 1
ATOM 678 C CA . PHE A 1 86 ? -1.833 2.331 5.454 1.00 64.44 86 PHE A CA 1
ATOM 679 C C . PHE A 1 86 ? -3.019 1.701 4.724 1.00 64.44 86 PHE A C 1
ATOM 681 O O . PHE A 1 86 ? -2.881 0.652 4.094 1.00 64.44 86 PHE A O 1
ATOM 688 N N . ILE A 1 87 ? -4.191 2.332 4.809 1.00 66.81 87 ILE A N 1
ATOM 689 C CA . ILE A 1 87 ? -5.406 1.856 4.150 1.00 66.81 87 ILE A CA 1
ATOM 690 C C . ILE A 1 87 ? -5.728 2.756 2.960 1.00 66.81 87 ILE A C 1
ATOM 692 O O . ILE A 1 87 ? -6.114 3.921 3.110 1.00 66.81 87 ILE A O 1
ATOM 696 N N . VAL A 1 88 ? -5.633 2.171 1.765 1.00 62.06 88 VAL A N 1
ATOM 697 C CA . VAL A 1 88 ? -6.350 2.669 0.591 1.00 62.06 88 VAL A CA 1
ATOM 698 C C . VAL A 1 88 ? -7.816 2.320 0.800 1.00 62.06 88 VAL A C 1
ATOM 700 O O . VAL A 1 88 ? -8.175 1.147 0.926 1.00 62.06 88 VAL A O 1
ATOM 703 N N . CYS A 1 89 ? -8.647 3.350 0.934 1.00 61.69 89 CYS A N 1
ATOM 704 C CA . CYS A 1 89 ? -10.070 3.159 1.171 1.00 61.69 89 CYS A CA 1
ATOM 705 C C . CYS A 1 89 ? -10.718 2.488 -0.054 1.00 61.69 89 CYS A C 1
ATOM 707 O O . CYS A 1 89 ? -10.298 2.777 -1.178 1.00 61.69 89 CYS A O 1
ATOM 709 N N . PRO A 1 90 ? -11.723 1.615 0.146 1.00 65.25 90 PRO A N 1
ATOM 710 C CA . PRO A 1 90 ? -12.535 1.073 -0.941 1.00 65.25 90 PRO A CA 1
ATOM 711 C C . PRO A 1 90 ? -13.043 2.169 -1.894 1.00 65.25 90 PRO A C 1
ATOM 713 O O . PRO A 1 90 ? -13.248 3.317 -1.486 1.00 65.25 90 PRO A O 1
ATOM 716 N N . THR A 1 91 ? -13.203 1.844 -3.179 1.00 61.47 91 THR A N 1
ATOM 717 C CA . THR A 1 91 ? -13.530 2.817 -4.241 1.00 61.47 91 THR A CA 1
ATOM 718 C C . THR A 1 91 ? -14.863 3.536 -4.011 1.00 61.47 91 THR A C 1
ATOM 720 O O . THR A 1 91 ? -14.999 4.705 -4.371 1.00 61.47 91 THR A O 1
ATOM 723 N N . ASP A 1 92 ? -15.814 2.881 -3.354 1.00 64.62 92 ASP A N 1
ATOM 724 C CA . ASP A 1 92 ? -17.110 3.405 -2.912 1.00 64.62 92 ASP A CA 1
ATOM 725 C C . ASP A 1 92 ? -17.005 4.421 -1.759 1.00 64.62 92 ASP A C 1
ATOM 727 O O . ASP A 1 92 ? -17.865 5.290 -1.620 1.00 64.62 92 ASP A O 1
ATOM 731 N N . CYS A 1 93 ? -15.922 4.394 -0.977 1.00 57.94 93 CYS A N 1
ATOM 732 C CA . CYS A 1 93 ? -15.700 5.341 0.119 1.00 57.94 93 CYS A CA 1
ATOM 733 C C . CYS A 1 93 ? -15.182 6.716 -0.353 1.00 57.94 93 CYS A C 1
ATOM 735 O O . CYS A 1 93 ? -15.182 7.665 0.433 1.00 57.94 93 CYS A O 1
ATOM 737 N N . ASN A 1 94 ? -14.723 6.827 -1.611 1.00 55.12 94 ASN A N 1
ATOM 738 C CA . ASN A 1 94 ? -14.204 8.035 -2.279 1.00 55.12 94 ASN A CA 1
ATOM 739 C C . ASN A 1 94 ? -13.344 8.958 -1.385 1.00 55.12 94 ASN A C 1
ATOM 741 O O . ASN A 1 94 ? -13.392 10.188 -1.478 1.00 55.12 94 ASN A O 1
ATOM 745 N N . SER A 1 95 ? -12.573 8.370 -0.470 1.00 62.62 95 SER A N 1
ATOM 746 C CA . SER A 1 95 ? -11.800 9.100 0.523 1.00 62.62 95 SER A CA 1
ATOM 747 C C . SER A 1 95 ? -10.315 8.996 0.232 1.00 62.62 95 SER A C 1
ATOM 749 O O . SER A 1 95 ? -9.788 7.927 -0.073 1.00 62.62 95 SER A O 1
ATOM 751 N N . ARG A 1 96 ? -9.626 10.131 0.389 1.00 67.69 96 ARG A N 1
ATOM 752 C CA . ARG A 1 96 ? -8.166 10.172 0.485 1.00 67.69 96 ARG A CA 1
ATOM 753 C C . ARG A 1 96 ? -7.681 9.120 1.491 1.00 67.69 96 ARG A C 1
ATOM 755 O O . ARG A 1 96 ? -8.381 8.866 2.475 1.00 67.69 96 ARG A O 1
ATOM 762 N N . PRO A 1 97 ? -6.492 8.550 1.269 1.00 73.31 97 PRO A N 1
ATOM 763 C CA . PRO A 1 97 ? -6.003 7.461 2.090 1.00 73.31 97 PRO A CA 1
ATOM 764 C C . PRO A 1 97 ? -5.904 7.825 3.573 1.00 73.31 97 PRO A C 1
ATOM 766 O O . PRO A 1 97 ? -5.663 8.981 3.936 1.00 73.31 97 PRO A O 1
ATOM 769 N N . ILE A 1 98 ? -6.073 6.812 4.418 1.00 81.94 98 ILE A N 1
ATOM 770 C CA . ILE A 1 98 ? -6.064 6.926 5.876 1.00 81.94 98 ILE A CA 1
ATOM 771 C C . ILE A 1 98 ? -4.913 6.069 6.408 1.00 81.94 98 ILE A C 1
ATOM 773 O O . ILE A 1 98 ? -4.710 4.943 5.953 1.00 81.94 98 ILE A O 1
ATOM 777 N N . ALA A 1 99 ? -4.161 6.591 7.373 1.00 81.50 99 ALA A N 1
ATOM 778 C CA . ALA A 1 99 ? -3.213 5.791 8.138 1.00 81.50 99 ALA A CA 1
ATOM 779 C C . ALA A 1 99 ? -3.872 5.296 9.425 1.00 81.50 99 ALA A C 1
ATOM 781 O O . ALA A 1 99 ? -4.548 6.056 10.116 1.00 81.50 99 ALA A O 1
ATOM 782 N N . ILE A 1 100 ? -3.650 4.034 9.761 1.00 83.31 100 ILE A N 1
ATOM 783 C CA . ILE A 1 100 ? -4.005 3.458 11.050 1.00 83.31 100 ILE A CA 1
ATOM 784 C C . ILE A 1 100 ? -2.712 3.078 11.761 1.00 83.31 100 ILE A C 1
ATOM 786 O O . ILE A 1 100 ? -1.879 2.377 11.194 1.00 83.31 100 ILE A O 1
ATOM 790 N N . ILE A 1 101 ? -2.538 3.538 12.992 1.00 81.06 101 ILE A N 1
ATOM 791 C CA . ILE A 1 101 ? -1.342 3.289 13.795 1.00 81.06 101 ILE A CA 1
ATOM 792 C C . ILE A 1 101 ? -1.692 2.638 15.122 1.00 81.06 101 ILE A C 1
ATOM 794 O O . ILE A 1 101 ? -2.749 2.876 15.696 1.00 81.06 101 ILE A O 1
ATOM 798 N N . GLU A 1 102 ? -0.779 1.836 15.646 1.00 68.81 102 GLU A N 1
ATOM 799 C CA . GLU A 1 102 ? -0.968 1.184 16.938 1.00 68.81 102 GLU A CA 1
ATOM 800 C C . GLU A 1 102 ? -0.948 2.196 18.091 1.00 68.81 102 GLU A C 1
ATOM 802 O O . GLU A 1 102 ? -1.797 2.171 18.982 1.00 68.81 102 GLU A O 1
ATOM 807 N N . HIS A 1 103 ? -0.003 3.137 18.051 1.00 67.50 103 HIS A N 1
ATOM 808 C CA . HIS A 1 103 ? 0.235 4.099 19.120 1.00 67.50 103 HIS A CA 1
ATOM 809 C C . HIS A 1 103 ? 0.603 5.479 18.572 1.00 67.50 103 HIS A C 1
ATOM 811 O O . HIS A 1 103 ? 1.307 5.591 17.571 1.00 67.50 103 HIS A O 1
ATOM 817 N N . GLU A 1 104 ? 0.225 6.534 19.296 1.00 71.56 104 GLU A N 1
ATOM 818 C CA . GLU A 1 104 ? 0.418 7.932 18.881 1.00 71.56 104 GLU A CA 1
ATOM 819 C C . GLU A 1 104 ? 1.876 8.294 18.559 1.00 71.56 104 GLU A C 1
ATOM 821 O O . GLU A 1 104 ? 2.144 9.069 17.652 1.00 71.56 104 GLU A O 1
ATOM 826 N N . HIS A 1 105 ? 2.860 7.705 19.243 1.00 67.44 105 HIS A N 1
ATOM 827 C CA . HIS A 1 105 ? 4.273 8.019 18.994 1.00 67.44 105 HIS A CA 1
ATOM 828 C C . HIS A 1 105 ? 4.751 7.647 17.573 1.00 67.44 105 HIS A C 1
ATOM 830 O O . HIS A 1 105 ? 5.782 8.156 17.125 1.00 67.44 105 HIS A O 1
ATOM 836 N N . LEU A 1 106 ? 4.002 6.795 16.864 1.00 67.88 106 LEU A N 1
ATOM 837 C CA . LEU A 1 106 ? 4.246 6.411 15.473 1.00 67.88 106 LEU A CA 1
ATOM 838 C C . LEU A 1 106 ? 3.761 7.464 14.467 1.00 67.88 106 LEU A C 1
ATOM 840 O O . LEU A 1 106 ? 4.188 7.427 13.313 1.00 67.88 106 LEU A O 1
ATOM 844 N N . SER A 1 107 ? 2.943 8.440 14.884 1.00 74.31 107 SER A N 1
ATOM 845 C CA . SER A 1 107 ? 2.418 9.491 13.998 1.00 74.31 107 SER A CA 1
ATOM 846 C C . SER A 1 107 ? 3.530 10.304 13.328 1.00 74.31 107 SER A C 1
ATOM 848 O O . SER A 1 107 ? 3.400 10.710 12.177 1.00 74.31 107 SER A O 1
ATOM 850 N N . LYS A 1 108 ? 4.686 10.437 13.992 1.00 75.12 108 LYS A N 1
ATOM 851 C CA . LYS A 1 108 ? 5.889 11.106 13.464 1.00 75.12 108 LYS A CA 1
ATOM 852 C C . LYS A 1 108 ? 6.523 10.411 12.256 1.00 75.12 108 LYS A C 1
ATOM 854 O O . LYS A 1 108 ? 7.323 11.030 11.562 1.00 75.12 108 LYS A O 1
ATOM 859 N N . GLN A 1 109 ? 6.226 9.131 12.035 1.00 72.38 109 GLN A N 1
ATOM 860 C CA . GLN A 1 109 ? 6.748 8.363 10.900 1.00 72.38 109 GLN A CA 1
ATOM 861 C C . GLN A 1 109 ? 5.877 8.512 9.643 1.00 72.38 109 GLN A C 1
ATOM 863 O O . GLN A 1 109 ? 6.271 8.064 8.566 1.00 72.38 109 GLN A O 1
ATOM 868 N N . ILE A 1 110 ? 4.703 9.135 9.774 1.00 73.75 110 ILE A N 1
ATOM 869 C CA . ILE A 1 110 ? 3.757 9.356 8.686 1.00 73.75 110 ILE A CA 1
ATOM 870 C C . ILE A 1 110 ? 3.970 10.757 8.122 1.00 73.75 110 ILE A C 1
ATOM 872 O O . ILE A 1 110 ? 4.055 11.732 8.863 1.00 73.75 110 ILE A O 1
ATOM 876 N N . ASP A 1 111 ? 4.017 10.862 6.796 1.00 78.25 111 ASP A N 1
ATOM 877 C CA . ASP A 1 111 ? 3.974 12.153 6.117 1.00 78.25 111 ASP A CA 1
ATOM 878 C C . ASP A 1 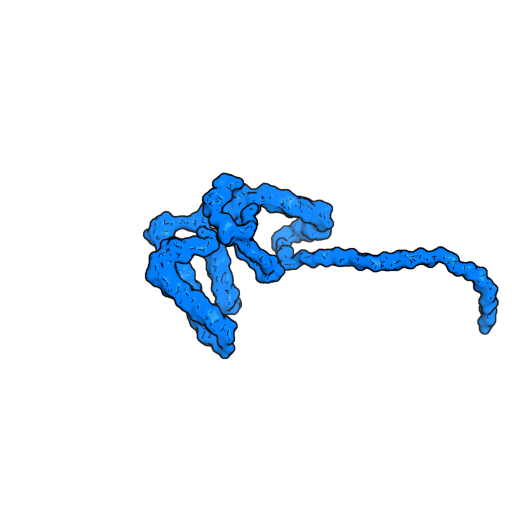111 ? 2.532 12.703 6.151 1.00 78.25 111 ASP A C 1
ATOM 880 O O . ASP A 1 111 ? 1.648 12.091 5.537 1.00 78.25 111 ASP A O 1
ATOM 884 N N . PRO A 1 112 ? 2.264 13.850 6.808 1.00 75.88 112 PRO A N 1
ATOM 885 C CA . PRO A 1 112 ? 0.921 14.426 6.892 1.00 75.88 112 PRO A CA 1
ATOM 886 C C . PRO A 1 112 ? 0.314 14.808 5.535 1.00 75.88 112 PRO A C 1
ATOM 888 O O . PRO A 1 112 ? -0.896 14.987 5.445 1.00 75.88 112 PRO A O 1
ATOM 891 N N . GLN A 1 113 ? 1.125 14.956 4.481 1.00 76.81 113 GLN A N 1
ATOM 892 C CA . GLN A 1 113 ? 0.635 15.228 3.124 1.00 76.81 113 GLN A CA 1
ATOM 893 C C . GLN A 1 113 ? 0.225 13.949 2.377 1.00 76.81 113 GLN A C 1
ATOM 895 O O . GLN A 1 113 ? -0.503 14.018 1.386 1.00 76.81 113 GLN A O 1
ATOM 900 N N . SER A 1 114 ? 0.676 12.781 2.847 1.00 72.25 114 SER A N 1
ATOM 901 C CA . SER A 1 114 ? 0.439 11.487 2.194 1.00 72.25 114 SER A CA 1
ATOM 902 C C . SER A 1 114 ? -0.899 10.841 2.562 1.00 72.25 114 SER A C 1
ATOM 904 O O . SER A 1 114 ? -1.367 9.958 1.846 1.00 72.25 114 SER A O 1
ATOM 906 N N . VAL A 1 115 ? -1.533 11.285 3.652 1.00 77.31 115 VAL A N 1
ATOM 907 C CA . VAL A 1 115 ? -2.808 10.761 4.158 1.00 77.31 115 VAL A CA 1
ATOM 908 C C . VAL A 1 115 ? -3.735 11.899 4.560 1.00 77.31 115 VAL A C 1
ATOM 910 O O . VAL A 1 115 ? -3.290 12.962 4.976 1.00 77.31 115 VAL A O 1
ATOM 913 N N . ALA A 1 116 ? -5.046 11.697 4.445 1.00 80.25 116 ALA A N 1
ATOM 914 C CA . ALA A 1 116 ? -6.008 12.697 4.904 1.00 80.25 116 ALA A CA 1
ATOM 915 C C . ALA A 1 116 ? -6.177 12.703 6.419 1.00 80.25 116 ALA A C 1
ATOM 917 O O . ALA A 1 116 ? -6.450 13.753 6.999 1.00 80.25 116 ALA A O 1
ATOM 918 N N . ARG A 1 117 ? -6.099 11.524 7.037 1.00 83.69 117 ARG A N 1
ATOM 919 C CA . ARG A 1 117 ? -6.327 11.319 8.465 1.00 83.69 117 ARG A CA 1
ATOM 920 C C . ARG A 1 117 ? -5.449 10.180 8.956 1.00 83.69 117 ARG A C 1
ATOM 922 O O . ARG A 1 117 ? -5.195 9.230 8.213 1.00 83.69 117 ARG A O 1
ATOM 929 N N . THR A 1 118 ? -5.055 10.279 10.213 1.00 84.69 118 THR A N 1
ATOM 930 C CA . THR A 1 118 ? -4.382 9.215 10.948 1.00 84.69 118 THR A CA 1
ATOM 931 C C . THR A 1 118 ? -5.270 8.848 12.124 1.00 84.69 118 THR A C 1
ATOM 933 O O . THR A 1 118 ? -5.733 9.747 12.820 1.00 84.69 118 THR A O 1
ATOM 936 N N . TYR A 1 119 ? -5.525 7.557 12.313 1.00 87.06 119 TYR A N 1
ATOM 937 C CA . TYR A 1 119 ? -6.236 7.034 13.473 1.00 87.06 119 TYR A CA 1
ATOM 938 C C . TYR A 1 1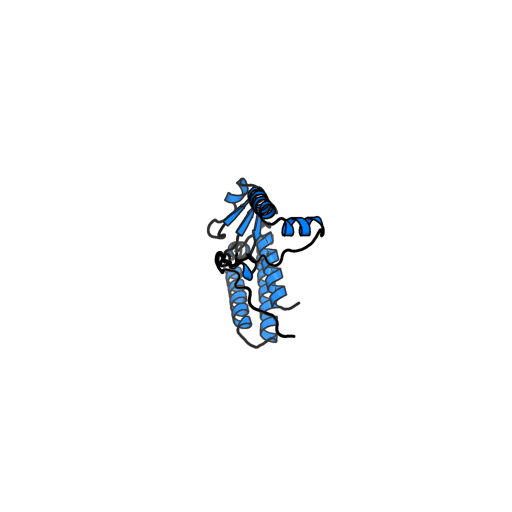19 ? -5.346 6.071 14.237 1.00 87.06 119 TYR A C 1
ATOM 940 O O . TYR A 1 119 ? -4.680 5.222 13.653 1.00 87.06 119 TYR A O 1
ATOM 948 N N . THR A 1 120 ? -5.373 6.162 15.552 1.00 82.75 120 THR A N 1
ATOM 949 C CA . THR A 1 120 ? -4.834 5.134 16.438 1.00 82.75 120 THR A CA 1
ATOM 950 C C . THR A 1 120 ? -5.816 3.963 16.572 1.00 82.75 120 THR A C 1
ATOM 952 O O . THR A 1 120 ? -7.020 4.124 16.344 1.00 82.75 120 THR A O 1
ATOM 955 N N . TYR A 1 121 ? -5.347 2.786 17.000 1.00 77.06 121 TYR A N 1
ATOM 956 C CA . TYR A 1 121 ? -6.242 1.679 17.372 1.00 77.06 121 TYR A CA 1
ATOM 957 C C . TYR A 1 121 ? -7.273 2.108 18.429 1.00 77.06 121 TYR A C 1
ATOM 959 O O . TYR A 1 121 ? -8.447 1.761 18.316 1.00 77.06 121 TYR A O 1
ATOM 967 N N . ASP A 1 122 ? -6.875 2.942 19.392 1.00 70.25 122 ASP A N 1
ATOM 968 C CA . ASP A 1 122 ? -7.775 3.481 20.415 1.00 70.25 122 ASP A CA 1
ATOM 969 C C . ASP A 1 122 ? -8.905 4.336 19.824 1.00 70.25 122 ASP A C 1
ATOM 971 O O . ASP A 1 122 ? -10.058 4.247 20.254 1.00 70.25 122 ASP A O 1
ATOM 975 N N . GLU A 1 123 ? -8.598 5.184 18.842 1.00 82.75 123 GLU A N 1
ATOM 976 C CA . GLU A 1 123 ? -9.606 5.993 18.154 1.00 82.75 123 GLU A CA 1
ATOM 977 C C . GLU A 1 123 ? -10.560 5.129 17.337 1.00 82.75 123 GLU A C 1
ATOM 979 O O . GLU A 1 123 ? -11.767 5.366 17.376 1.00 82.75 123 GLU A O 1
ATOM 984 N N . LEU A 1 124 ? -10.052 4.093 16.666 1.00 84.94 124 LEU A N 1
ATOM 985 C CA . LEU A 1 124 ? -10.900 3.142 15.951 1.00 84.94 124 LEU A CA 1
ATOM 986 C C . LEU A 1 124 ? -11.840 2.409 16.902 1.00 84.94 124 LEU A C 1
ATOM 988 O O . LEU A 1 124 ? -13.032 2.352 16.623 1.00 84.94 124 LEU A O 1
ATOM 992 N N . CYS A 1 125 ? -11.353 1.930 18.048 1.00 73.62 125 CYS A N 1
ATOM 993 C CA . CYS A 1 125 ? -12.196 1.302 19.065 1.00 73.62 125 CYS A CA 1
ATOM 994 C C . CYS A 1 125 ? -13.308 2.245 19.550 1.00 73.62 125 CYS A C 1
ATOM 996 O O . CYS A 1 125 ? -14.453 1.821 19.697 1.00 73.62 125 CYS A O 1
ATOM 998 N N . ARG A 1 126 ? -13.007 3.535 19.757 1.00 80.12 126 ARG A N 1
ATOM 999 C CA . ARG A 1 126 ? -14.018 4.537 20.144 1.00 80.12 126 ARG A CA 1
ATOM 1000 C C . ARG A 1 126 ? -15.037 4.792 19.032 1.00 80.12 126 ARG A C 1
ATOM 1002 O O . ARG A 1 126 ? -16.224 4.897 19.328 1.00 80.12 126 ARG A O 1
ATOM 1009 N N . ILE A 1 127 ? -14.591 4.881 17.778 1.00 85.81 127 ILE A N 1
ATOM 1010 C CA . ILE A 1 127 ? -15.473 5.065 16.616 1.00 85.81 127 ILE A CA 1
ATOM 1011 C C . ILE A 1 127 ? -16.382 3.847 16.445 1.00 85.81 127 ILE A C 1
ATOM 1013 O O . ILE A 1 127 ? -17.589 4.017 16.295 1.00 85.81 127 ILE A O 1
ATOM 1017 N N . ILE A 1 128 ? -15.822 2.636 16.509 1.00 83.38 128 ILE A N 1
ATOM 1018 C CA . ILE A 1 128 ? -16.571 1.380 16.410 1.00 83.38 128 ILE A CA 1
ATOM 1019 C C . ILE A 1 128 ? -17.614 1.318 17.523 1.00 83.38 128 ILE A C 1
ATOM 1021 O O . ILE A 1 128 ? -18.794 1.191 17.219 1.00 83.38 128 ILE A O 1
ATOM 1025 N N . LYS A 1 129 ? -17.217 1.538 18.782 1.00 80.56 129 LYS A N 1
ATOM 1026 C CA . LYS A 1 129 ? -18.143 1.526 19.919 1.00 80.56 129 LYS A CA 1
ATOM 1027 C C . LYS A 1 129 ? -19.284 2.536 19.760 1.00 80.56 129 LYS A C 1
ATOM 1029 O O . LYS A 1 129 ? -20.440 2.206 19.996 1.00 80.56 129 LYS A O 1
ATOM 1034 N N . PHE A 1 130 ? -18.978 3.757 19.322 1.00 83.62 130 PHE A N 1
ATOM 1035 C CA . PHE A 1 130 ? -20.000 4.772 19.057 1.00 83.62 130 PHE A CA 1
ATOM 1036 C C . PHE A 1 130 ? -21.000 4.340 17.973 1.00 83.62 130 PHE A C 1
ATOM 1038 O O . PHE A 1 130 ? -22.179 4.690 18.042 1.00 83.62 130 PHE A O 1
ATOM 1045 N N . TRP A 1 131 ? -20.541 3.605 16.959 1.00 81.50 131 TRP A N 1
ATOM 1046 C CA . TRP A 1 131 ? -21.413 3.042 15.930 1.00 81.50 131 TRP A CA 1
ATOM 1047 C C . TRP A 1 131 ? -22.223 1.852 16.441 1.00 81.50 131 TRP A C 1
ATOM 1049 O O . TRP A 1 131 ? -23.420 1.794 16.168 1.00 81.50 131 TRP A O 1
ATOM 1059 N N . GLU A 1 132 ? -21.616 0.957 17.219 1.00 80.56 132 GLU A N 1
ATOM 1060 C CA . GLU A 1 132 ? -22.296 -0.184 17.843 1.00 80.56 132 GLU A CA 1
ATOM 1061 C C . GLU A 1 132 ? -23.438 0.269 18.762 1.00 80.56 132 GLU A C 1
ATOM 1063 O O . GLU A 1 132 ? -24.518 -0.314 18.727 1.00 80.56 132 GLU A O 1
ATOM 1068 N N . GLU A 1 133 ? -23.244 1.360 19.512 1.00 80.06 133 GLU A N 1
ATOM 1069 C CA . GLU A 1 133 ? -24.278 1.974 20.362 1.00 80.06 133 GLU A CA 1
ATOM 1070 C C . GLU A 1 133 ? -25.461 2.545 19.559 1.00 80.06 133 GLU A C 1
ATOM 1072 O O . GLU A 1 133 ? -26.561 2.700 20.088 1.00 80.06 133 GLU A O 1
ATOM 1077 N N . LYS A 1 134 ? -25.251 2.881 18.282 1.00 78.19 134 LYS A N 1
ATOM 1078 C CA . LYS A 1 134 ? -26.278 3.460 17.402 1.00 78.19 134 LYS A CA 1
ATOM 1079 C C . LYS A 1 134 ? -26.919 2.454 16.455 1.00 78.19 134 LYS A C 1
ATOM 1081 O O . LYS A 1 134 ? -27.974 2.752 15.896 1.00 78.19 134 LYS A O 1
ATOM 1086 N N . MET A 1 135 ? -26.276 1.312 16.231 1.00 74.00 135 MET A N 1
ATOM 1087 C CA . MET A 1 135 ? -26.676 0.306 15.252 1.00 74.00 135 MET A CA 1
ATOM 1088 C C . MET A 1 135 ? -26.618 -1.093 15.859 1.00 74.00 135 MET A C 1
ATOM 1090 O O . MET A 1 135 ? -25.798 -1.922 15.472 1.00 74.00 135 MET A O 1
ATOM 1094 N N . GLU A 1 136 ? -27.545 -1.357 16.780 1.00 75.19 136 GLU A N 1
ATOM 1095 C CA . GLU A 1 136 ? -27.674 -2.630 17.501 1.00 75.19 136 GLU A CA 1
ATOM 1096 C C . GLU A 1 136 ? -27.677 -3.846 16.556 1.00 75.19 136 GLU A C 1
ATOM 1098 O O . GLU A 1 136 ? -26.961 -4.817 16.785 1.00 75.19 136 GLU A O 1
ATOM 1103 N N . THR A 1 137 ? -28.364 -3.745 15.413 1.00 74.38 137 THR A N 1
ATOM 1104 C CA . THR A 1 137 ? -28.448 -4.822 14.414 1.00 74.38 137 THR A CA 1
ATOM 1105 C C . THR A 1 137 ? -27.092 -5.206 13.810 1.00 74.38 137 THR A C 1
ATOM 1107 O O . THR A 1 137 ? -26.843 -6.382 13.555 1.00 74.38 137 THR A O 1
ATOM 1110 N N . VAL A 1 138 ? -26.189 -4.245 13.575 1.00 75.50 138 VAL A N 1
ATOM 1111 C CA . VAL A 1 138 ? -24.854 -4.539 13.012 1.00 75.50 138 VAL A CA 1
ATOM 1112 C C . VAL A 1 138 ? -24.006 -5.283 14.044 1.00 75.50 138 VAL A C 1
ATOM 1114 O O . VAL A 1 138 ? -23.313 -6.247 13.706 1.00 75.50 138 VAL A O 1
ATOM 1117 N N . THR A 1 139 ? -24.111 -4.871 15.307 1.00 79.06 139 THR A N 1
ATOM 1118 C CA . THR A 1 139 ? -23.436 -5.496 16.447 1.00 79.06 139 THR A CA 1
ATOM 1119 C C . THR A 1 139 ? -23.917 -6.935 16.660 1.00 79.06 139 THR A C 1
ATOM 1121 O O . THR A 1 139 ? -23.103 -7.848 16.802 1.00 79.06 139 THR A O 1
ATOM 1124 N N . GLU A 1 140 ? -25.229 -7.180 16.606 1.00 80.06 140 GLU A N 1
ATOM 1125 C CA . GLU A 1 140 ? -25.803 -8.527 16.727 1.00 80.06 140 GLU A CA 1
ATOM 1126 C C . GLU A 1 140 ? -25.326 -9.473 15.620 1.00 80.06 140 GLU A C 1
ATOM 1128 O O . GLU A 1 140 ? -24.951 -10.613 15.903 1.00 80.06 140 GLU A O 1
ATOM 1133 N N . VAL A 1 141 ? -25.267 -9.002 14.368 1.00 79.88 141 VAL A N 1
ATOM 1134 C CA . VAL A 1 141 ? -24.763 -9.800 13.237 1.00 79.88 141 VAL A CA 1
ATOM 1135 C C . VAL A 1 141 ? -23.309 -10.214 13.460 1.00 79.88 141 VAL A C 1
ATOM 1137 O O . VAL A 1 141 ? -22.958 -11.371 13.222 1.00 79.88 141 VAL A O 1
ATOM 1140 N N . LYS A 1 142 ? -22.464 -9.303 13.955 1.00 79.44 142 LYS A N 1
ATOM 1141 C CA . LYS A 1 142 ? -21.060 -9.608 14.268 1.00 79.44 142 LYS A CA 1
ATOM 1142 C C . LYS A 1 142 ? -20.919 -10.611 15.413 1.00 79.44 142 LYS A C 1
ATOM 1144 O O . LYS A 1 142 ? -20.056 -11.482 15.333 1.00 79.44 142 LYS A O 1
ATOM 1149 N N . ASN A 1 143 ? -21.789 -10.534 16.421 1.00 82.25 143 ASN A N 1
ATOM 1150 C CA . ASN A 1 143 ? -21.806 -11.467 17.549 1.00 82.25 143 ASN A CA 1
ATOM 1151 C C . ASN A 1 143 ? -22.265 -12.877 17.139 1.00 82.25 143 ASN A C 1
ATOM 1153 O O . ASN A 1 143 ? -21.669 -13.871 17.557 1.00 82.25 143 ASN A O 1
ATOM 1157 N N . LEU A 1 144 ? -23.309 -12.971 16.309 1.00 84.69 144 LEU A N 1
ATOM 1158 C CA . LEU A 1 144 ? -23.885 -14.243 15.862 1.00 84.69 144 LEU A CA 1
ATOM 1159 C C . LEU A 1 144 ? -23.032 -14.932 14.787 1.00 84.69 144 LEU A C 1
ATOM 1161 O O . LEU A 1 144 ? -22.923 -16.158 14.783 1.00 84.69 144 LEU A O 1
ATOM 1165 N N . PHE A 1 145 ? -22.396 -14.161 13.901 1.00 80.31 145 PHE A N 1
ATOM 1166 C CA . PHE A 1 145 ? -21.631 -14.677 12.766 1.00 80.31 145 PHE A CA 1
ATOM 1167 C C . PHE A 1 145 ? -20.182 -14.185 12.805 1.00 80.31 145 PHE A C 1
ATOM 1169 O O . PHE A 1 145 ? -19.802 -13.203 12.155 1.00 80.31 145 PHE A O 1
ATOM 1176 N N . HIS A 1 146 ? -19.351 -14.918 13.548 1.00 72.56 146 HIS A N 1
ATOM 1177 C CA . HIS A 1 146 ? -17.907 -14.696 13.579 1.00 72.56 146 HIS A CA 1
ATOM 1178 C C . HIS A 1 146 ? -17.307 -14.861 12.173 1.00 72.56 146 HIS A C 1
ATOM 1180 O O . HIS A 1 146 ? -17.562 -15.850 11.490 1.00 72.56 146 HIS A O 1
ATOM 1186 N N . GLY A 1 147 ? -16.504 -13.885 11.741 1.00 70.31 147 GLY A N 1
ATOM 1187 C CA . GLY A 1 147 ? -15.900 -13.864 10.401 1.00 70.31 147 GLY A CA 1
ATOM 1188 C C . GLY A 1 147 ? -16.769 -13.241 9.302 1.00 70.31 147 GLY A C 1
ATOM 1189 O O . GLY A 1 147 ? -16.351 -13.220 8.150 1.00 70.31 147 GLY A O 1
ATOM 1190 N N . SER A 1 148 ? -17.949 -12.707 9.633 1.00 79.69 148 SER A N 1
ATOM 1191 C CA . SER A 1 148 ? -18.755 -11.920 8.691 1.00 79.69 148 SER A CA 1
ATOM 1192 C C . SER A 1 148 ? -18.020 -10.653 8.233 1.00 79.69 148 SER A C 1
ATOM 1194 O O . SER A 1 148 ? -17.277 -10.037 9.002 1.00 79.69 148 SER A O 1
ATOM 1196 N N . THR A 1 149 ? -18.267 -10.216 6.998 1.00 75.06 149 THR A N 1
ATOM 1197 C CA . THR A 1 149 ? -17.696 -8.990 6.414 1.00 75.06 149 THR A CA 1
ATOM 1198 C C . THR A 1 149 ? -18.797 -7.946 6.249 1.00 75.06 149 THR A C 1
ATOM 1200 O O . THR A 1 149 ? -19.908 -8.283 5.854 1.00 75.06 149 THR A O 1
ATOM 1203 N N . ILE A 1 150 ? -18.506 -6.684 6.581 1.00 78.50 150 ILE A N 1
ATOM 1204 C CA . ILE A 1 150 ? -19.400 -5.561 6.264 1.00 78.50 150 ILE A CA 1
ATOM 1205 C C . ILE A 1 150 ? -18.922 -5.004 4.929 1.00 78.50 150 ILE A C 1
ATOM 1207 O O . ILE A 1 150 ? -17.786 -4.543 4.848 1.00 78.50 150 ILE A O 1
ATOM 1211 N N . GLU A 1 151 ? -19.765 -5.082 3.904 1.00 77.56 151 GLU A N 1
ATOM 1212 C CA . GLU A 1 151 ? -19.443 -4.578 2.563 1.00 77.56 151 GLU A CA 1
ATOM 1213 C C . GLU A 1 151 ? -19.985 -3.165 2.334 1.00 77.56 151 GLU A C 1
ATOM 1215 O O . GLU A 1 151 ? -19.319 -2.354 1.707 1.00 77.56 151 GLU A O 1
ATOM 1220 N N . GLU A 1 152 ? -21.161 -2.840 2.879 1.00 71.25 152 GLU A N 1
ATOM 1221 C CA . GLU A 1 152 ? -21.812 -1.544 2.673 1.00 71.25 152 GLU A CA 1
ATOM 1222 C C . GLU A 1 152 ? -22.656 -1.163 3.903 1.00 71.25 152 GLU A C 1
ATOM 1224 O O . GLU A 1 152 ? -23.322 -2.013 4.498 1.00 71.25 152 GLU A O 1
ATOM 1229 N N . VAL A 1 153 ? -22.665 0.122 4.280 1.00 73.06 153 VAL A N 1
ATOM 1230 C CA . VAL A 1 153 ? -23.553 0.674 5.320 1.00 73.06 153 VAL A CA 1
ATOM 1231 C C . VAL A 1 153 ? -24.393 1.789 4.707 1.00 73.06 153 VAL A C 1
ATOM 1233 O O . VAL A 1 153 ? -23.878 2.857 4.381 1.00 73.06 153 VAL A O 1
ATOM 1236 N N . LYS A 1 154 ? -25.704 1.560 4.563 1.00 73.12 154 LYS A N 1
ATOM 1237 C CA . LYS A 1 154 ? -26.638 2.560 4.025 1.00 73.12 154 LYS A CA 1
ATOM 1238 C C . LYS A 1 154 ? -27.267 3.376 5.154 1.00 73.12 154 LYS A C 1
ATOM 1240 O O . LYS A 1 154 ? -27.807 2.785 6.091 1.00 73.12 154 LYS A O 1
ATOM 1245 N N . PRO A 1 155 ? -27.256 4.718 5.085 1.00 60.75 155 PRO A N 1
ATOM 1246 C CA . PRO A 1 155 ? -28.015 5.525 6.025 1.00 60.75 155 PRO A CA 1
ATOM 1247 C C . PRO A 1 155 ? -29.514 5.283 5.819 1.00 60.75 155 PRO A C 1
ATOM 1249 O O . PRO A 1 155 ? -30.022 5.356 4.702 1.00 60.75 155 PRO A O 1
ATOM 1252 N N . HIS A 1 156 ? -30.238 5.024 6.907 1.00 56.88 156 HIS A N 1
ATOM 1253 C CA . HIS A 1 156 ? -31.694 4.991 6.868 1.00 56.88 156 HIS A CA 1
ATOM 1254 C C . HIS A 1 156 ? -32.211 6.435 6.799 1.00 56.88 156 HIS A C 1
ATOM 1256 O O . HIS A 1 156 ? -32.189 7.159 7.798 1.00 56.88 156 HIS A O 1
ATOM 1262 N N . GLU A 1 157 ? -32.695 6.879 5.637 1.00 46.81 157 GLU A N 1
ATOM 1263 C CA . GLU A 1 157 ? -33.448 8.132 5.563 1.00 46.81 157 GLU A CA 1
ATOM 1264 C C . GLU A 1 157 ? -34.716 7.987 6.411 1.00 46.81 157 GLU A C 1
ATOM 1266 O O . GLU A 1 157 ? -35.547 7.105 6.187 1.00 46.81 157 GLU A O 1
ATOM 1271 N N . LYS A 1 158 ? -34.874 8.829 7.437 1.00 48.38 158 LYS A N 1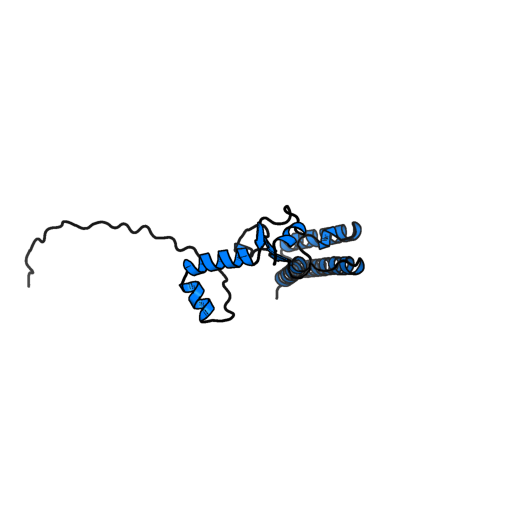
ATOM 1272 C CA . LYS A 1 158 ? -36.162 8.950 8.124 1.00 48.38 158 LYS A CA 1
ATOM 1273 C C . LYS A 1 158 ? -37.142 9.558 7.127 1.00 48.38 158 LYS A C 1
ATOM 1275 O O . LYS A 1 158 ? -37.086 10.762 6.875 1.00 48.38 158 LYS A O 1
ATOM 1280 N N . GLN A 1 159 ? -38.046 8.749 6.579 1.00 48.38 159 GLN A N 1
ATOM 1281 C CA . GLN A 1 159 ? -39.218 9.275 5.891 1.00 48.38 159 GLN A CA 1
ATOM 1282 C C . GLN A 1 159 ? -39.927 10.235 6.855 1.00 48.38 159 GLN A C 1
ATOM 1284 O O . GLN A 1 159 ? -40.349 9.841 7.943 1.00 48.38 159 GLN A O 1
ATOM 1289 N N . LYS A 1 160 ? -40.020 11.518 6.486 1.00 38.56 160 LYS A N 1
ATOM 1290 C CA . LYS A 1 160 ? -40.887 12.477 7.177 1.00 38.56 160 LYS A CA 1
ATOM 1291 C C . LYS A 1 160 ? -42.331 12.043 6.930 1.00 38.56 160 LYS A C 1
ATOM 1293 O O . LYS A 1 160 ? -42.960 12.494 5.977 1.00 38.56 160 LYS A O 1
ATOM 1298 N N . GLY A 1 161 ? -42.839 11.141 7.764 1.00 40.12 161 GLY A N 1
ATOM 1299 C CA . GLY A 1 161 ? -44.256 10.817 7.805 1.00 40.12 161 GLY A CA 1
ATOM 1300 C C . GLY A 1 161 ? -45.038 12.086 8.130 1.00 40.12 161 GLY A C 1
ATOM 1301 O O . GLY A 1 161 ? -44.863 12.671 9.200 1.00 40.12 161 GLY A O 1
ATOM 1302 N N . LYS A 1 162 ? -45.876 12.538 7.194 1.00 36.75 162 LYS A N 1
ATOM 1303 C CA . LYS A 1 162 ? -46.974 13.457 7.495 1.00 36.75 162 LYS A CA 1
ATOM 1304 C C . LYS A 1 162 ? -47.889 12.737 8.488 1.00 36.75 162 LYS A C 1
ATOM 1306 O O . LYS A 1 162 ? -48.678 11.896 8.075 1.00 36.75 162 LYS A O 1
ATOM 1311 N N . LEU A 1 163 ? -47.796 13.061 9.775 1.00 39.16 163 LEU A N 1
ATOM 1312 C CA . LEU A 1 163 ? -48.937 12.887 10.667 1.00 39.16 163 LEU A CA 1
ATOM 1313 C C . LEU A 1 163 ? -49.940 13.987 10.310 1.00 39.16 163 LEU A C 1
ATOM 1315 O O . LEU A 1 163 ? -49.831 15.116 10.786 1.00 39.16 163 LEU A O 1
ATOM 1319 N N . ALA A 1 164 ? -50.869 13.672 9.408 1.00 35.12 164 ALA A N 1
ATOM 1320 C CA . ALA A 1 164 ? -52.147 14.362 9.390 1.00 35.12 164 ALA A CA 1
ATOM 1321 C C . ALA A 1 164 ? -52.896 13.901 10.647 1.00 35.12 164 ALA A C 1
ATOM 1323 O O . ALA A 1 164 ? -53.094 12.706 10.851 1.00 35.12 164 ALA A O 1
ATOM 1324 N N . ARG A 1 165 ? -53.200 14.848 11.537 1.00 36.84 165 ARG A N 1
ATOM 1325 C CA . ARG A 1 165 ? -54.199 14.652 12.584 1.00 36.84 165 ARG A CA 1
ATOM 1326 C C . ARG A 1 165 ? -55.550 14.620 11.881 1.00 36.84 165 ARG A C 1
ATOM 1328 O O . ARG A 1 165 ? -55.984 15.664 11.406 1.00 36.84 165 ARG A O 1
ATOM 1335 N N . ASP A 1 166 ? -56.155 13.446 11.798 1.00 34.56 166 ASP A N 1
ATOM 1336 C CA . ASP A 1 166 ? -57.578 13.307 11.503 1.00 34.56 166 ASP A CA 1
ATOM 1337 C C . ASP A 1 166 ? -58.314 13.301 12.847 1.00 34.56 166 ASP A C 1
ATOM 1339 O O . ASP A 1 166 ? -58.650 12.247 13.377 1.00 34.56 166 ASP A O 1
ATOM 1343 N N . ASP A 1 167 ? -58.499 14.491 13.415 1.00 39.03 167 ASP A N 1
ATOM 1344 C CA . ASP A 1 167 ? -59.557 14.737 14.392 1.00 39.03 167 ASP A CA 1
ATOM 1345 C C . ASP A 1 167 ? -60.619 15.584 13.669 1.00 39.03 167 ASP A C 1
ATOM 1347 O O . ASP A 1 167 ? -60.277 16.538 12.967 1.00 39.03 167 ASP A O 1
ATOM 1351 N N . ASP A 1 168 ? -61.884 15.196 13.841 1.00 43.09 168 ASP A N 1
ATOM 1352 C CA . ASP A 1 168 ? -63.123 15.853 13.396 1.00 43.09 168 ASP A CA 1
ATOM 1353 C C . ASP A 1 168 ? -63.664 15.473 12.003 1.00 43.09 168 ASP A C 1
ATOM 1355 O O . ASP A 1 168 ? -63.637 16.254 11.049 1.00 43.09 168 ASP A O 1
ATOM 1359 N N . LYS A 1 169 ? -64.301 14.294 11.919 1.00 37.91 169 LYS A N 1
ATOM 1360 C CA . LYS A 1 169 ? -65.542 14.142 11.141 1.00 37.91 169 LYS A CA 1
ATOM 1361 C C . LYS A 1 169 ? -66.589 13.390 11.955 1.00 37.91 169 LYS A C 1
ATOM 1363 O O . LYS A 1 169 ? -66.373 12.256 12.374 1.00 37.91 169 LYS A O 1
ATOM 1368 N N . GLU A 1 170 ? -67.688 14.096 12.192 1.00 36.34 170 GLU A N 1
ATOM 1369 C CA . GLU A 1 170 ? -68.920 13.643 12.825 1.00 36.34 170 GLU A CA 1
ATOM 1370 C C . GLU A 1 170 ? -69.449 12.360 12.172 1.00 36.34 170 GLU A C 1
ATOM 1372 O O . GLU A 1 170 ? -69.368 12.169 10.958 1.00 36.34 170 GLU A O 1
ATOM 1377 N N . ILE A 1 171 ? -69.978 11.471 13.011 1.00 39.78 171 ILE A N 1
ATOM 1378 C CA . ILE A 1 171 ? -70.695 10.267 12.602 1.00 39.78 171 ILE A CA 1
ATOM 1379 C C . ILE A 1 171 ? -72.086 10.724 12.149 1.00 39.78 171 ILE A C 1
ATOM 1381 O O . ILE A 1 171 ? -72.933 11.010 12.990 1.00 39.78 171 ILE A O 1
ATOM 1385 N N . GLU A 1 172 ? -72.318 10.808 10.840 1.00 38.19 172 GLU A N 1
ATOM 1386 C CA . GLU A 1 172 ? -73.677 10.785 10.292 1.00 38.19 172 GLU A CA 1
ATOM 1387 C C . GLU A 1 172 ? -74.094 9.317 10.128 1.00 38.19 172 GLU A C 1
ATOM 1389 O O . GLU A 1 172 ? -73.542 8.572 9.314 1.00 38.19 172 GLU A O 1
ATOM 1394 N N . GLU A 1 173 ? -75.025 8.886 10.981 1.00 47.69 173 GLU A N 1
ATOM 1395 C CA . GLU A 1 173 ? -75.835 7.692 10.759 1.00 47.69 173 GLU A CA 1
ATOM 1396 C C . GLU A 1 173 ? -76.714 7.938 9.532 1.00 47.69 173 GLU A C 1
ATOM 1398 O O . GLU A 1 173 ? -77.518 8.858 9.569 1.00 47.69 173 GLU A O 1
ATOM 1403 N N . ASP A 1 174 ? -76.602 7.115 8.486 1.00 38.78 174 ASP A N 1
ATOM 1404 C CA . ASP A 1 174 ? -77.690 6.947 7.518 1.00 38.78 174 ASP A CA 1
ATOM 1405 C C . ASP A 1 174 ? -77.688 5.529 6.911 1.00 38.78 174 ASP A C 1
ATOM 1407 O O . ASP A 1 174 ? -76.791 5.107 6.180 1.00 38.78 174 ASP A O 1
ATOM 1411 N N . GLU A 1 175 ? -78.713 4.795 7.345 1.00 43.16 175 GLU A N 1
ATOM 1412 C CA . GLU A 1 175 ? -79.490 3.707 6.738 1.00 43.16 175 GLU A CA 1
ATOM 1413 C C . GLU A 1 175 ? -78.858 2.790 5.666 1.00 43.16 175 GLU A C 1
ATOM 1415 O O . GLU A 1 175 ? -78.583 3.163 4.527 1.00 43.16 175 GLU A O 1
ATOM 1420 N N . ILE A 1 176 ? -78.783 1.498 6.010 1.00 46.19 176 ILE A N 1
ATOM 1421 C CA . ILE A 1 176 ? -78.531 0.377 5.094 1.00 46.19 176 ILE A CA 1
ATOM 1422 C C . ILE A 1 176 ? -79.851 0.011 4.385 1.00 46.19 176 ILE A C 1
ATOM 1424 O O . ILE A 1 176 ? -80.791 -0.399 5.073 1.00 46.19 176 ILE A O 1
ATOM 1428 N N . PRO A 1 177 ? -79.948 0.052 3.042 1.00 44.97 177 PRO A N 1
ATOM 1429 C CA . PRO A 1 177 ? -81.025 -0.616 2.327 1.00 44.97 177 PRO A CA 1
ATOM 1430 C C . PRO A 1 177 ? -80.655 -2.087 2.067 1.00 44.97 177 PRO A C 1
ATOM 1432 O O . PRO A 1 177 ? -79.546 -2.383 1.624 1.00 44.97 177 PRO A O 1
ATOM 1435 N N . PHE A 1 178 ? -81.606 -2.967 2.397 1.00 49.91 178 PHE A N 1
ATOM 1436 C CA . PHE A 1 178 ? -81.587 -4.441 2.380 1.00 49.91 178 PHE A CA 1
ATOM 1437 C C . PHE A 1 178 ? -80.859 -5.129 1.216 1.00 49.91 178 PHE A C 1
ATOM 1439 O O . PHE A 1 178 ? -81.063 -4.719 0.051 1.00 49.91 178 PHE A O 1
#

Foldseek 3Di:
DALVVVLVVLQQVLCQFANPPRLLVLDDPVLNVQLVVLVVQLVVLVVDPDRVSNNVSSVSNSVSSVVSVVSCVVVVHGTPDNQKGWDDDPPVVVAFIEIEGQDPVCVVVDDCVRGVYYHHPVRVVVVVVVVCVVCVPVVVCCVVDPPDDDDDDDDDPDDPDPPDPPDDDDDDDDDDDD

Secondary structure (DSSP, 8-state):
--HHHHHHHHHHHHHHHH-TTHHHHHS-HHHHHHHHHHHHHHHHHHTSS-HHHHHHHHHHHHHHHHHHHHHHHHTT--PPPTTEEEE---GGG----EEEESSGGGGGGS-TTT-SEEEEHHHHHHHHHHHHTT-HHHHHHHHHSTT-------------------------------

Radius of gyration: 26.7 Å; chains: 1; bounding box: 101×30×47 Å

pLDDT: mean 77.14, std 17.26, range [34.56, 97.62]